Protein AF-A0A356FYV5-F1 (afdb_monomer)

Foldseek 3Di:
DDDDQFLVVDALVRLVVVLVVVQVVCPPPDDGDDPVLVVLSVCSSVSNDGVVVSVVVVVVVVVVVVD

Sequence (67 aa):
MVKHYTVSKTTRVQREKIANDALGLSMLDAPEPTRETQHLVRRYVEGKMEIADVLTATLNRYRKRAS

Secondary structure (DSSP, 8-state):
-----SGGG--HHHHHHHHHHHHHHHTSSSPPPPHHHHHHHHHHHTTSS-HHHHHHHHHHHHHHHT-

pLDDT: mean 93.09, std 8.34, range [55.97, 98.56]

Nearest PDB structures (foldseek):
  5eu0-assembly1_B  TM=7.844E-01  e=6.076E-01  Bartonella rochalimae ATCC BAA-1498
  5nh2-assembly1_B  TM=7.654E-01  e=7.983E-01  Bartonella henselae str. Houston-1
  7uxs-assembly1_B  TM=4.267E-01  e=8.125E+00  Bacillus subtilis

Solvent-accessible surface area (backbone atoms only — not comparable to full-atom values): 3976 Å² total; per-residue (Å²): 134,87,85,71,72,46,52,94,71,45,54,52,69,56,36,46,48,53,50,52,56,48,50,58,64,55,44,73,90,41,73,77,77,52,73,67,58,52,48,43,52,51,36,30,31,73,56,76,38,47,58,69,54,41,51,51,56,53,52,54,51,56,53,63,73,74,105

Radius of gyration: 12.58 Å; Cα contacts (8 Å, |Δi|>4): 41; chains: 1; bounding box: 31×22×37 Å

Mean predicted aligned error: 3.48 Å

Structure (mmCIF, N/CA/C/O backbone):
data_AF-A0A356FYV5-F1
#
_entry.id   AF-A0A356FYV5-F1
#
loop_
_atom_site.group_PDB
_atom_site.id
_atom_site.type_symbol
_atom_site.label_atom_id
_atom_site.label_alt_id
_atom_site.label_comp_id
_atom_site.label_asym_id
_atom_site.label_entity_id
_atom_site.label_seq_id
_atom_site.pdbx_PDB_ins_code
_atom_site.Cartn_x
_atom_site.Cartn_y
_atom_site.Cartn_z
_atom_site.occupancy
_atom_site.B_iso_or_equiv
_atom_site.auth_seq_id
_atom_site.auth_comp_id
_atom_site.auth_asym_id
_atom_site.auth_atom_id
_atom_site.pdbx_PDB_model_num
ATOM 1 N N . MET A 1 1 ? -6.210 -16.640 12.799 1.00 60.50 1 MET A N 1
ATOM 2 C CA . MET A 1 1 ? -6.753 -15.271 12.647 1.00 60.50 1 MET A CA 1
ATOM 3 C C . MET A 1 1 ? -6.745 -14.918 11.167 1.00 60.50 1 MET A C 1
ATOM 5 O O . MET A 1 1 ? -5.681 -14.972 10.562 1.00 60.50 1 MET A O 1
ATOM 9 N N . VAL A 1 2 ? -7.904 -14.642 10.564 1.00 75.81 2 VAL A N 1
ATOM 10 C CA . VAL A 1 2 ? -7.988 -14.249 9.145 1.00 75.81 2 VAL A CA 1
ATOM 11 C C . VAL A 1 2 ? -7.505 -12.802 9.020 1.00 75.81 2 VAL A C 1
ATOM 13 O O . VAL A 1 2 ? -8.031 -11.924 9.701 1.00 75.81 2 VAL A O 1
ATOM 16 N N . LYS A 1 3 ? -6.480 -12.546 8.199 1.00 79.81 3 LYS A N 1
ATOM 17 C CA . LYS A 1 3 ? -6.026 -11.178 7.910 1.00 79.81 3 LYS A CA 1
ATOM 18 C C . LYS A 1 3 ? -6.945 -10.556 6.857 1.00 79.81 3 LYS A C 1
ATOM 20 O O . LYS A 1 3 ? -7.217 -11.173 5.829 1.00 79.81 3 LYS A O 1
ATOM 25 N N . HIS A 1 4 ? -7.413 -9.339 7.115 1.00 93.25 4 HIS A N 1
ATOM 26 C CA . HIS A 1 4 ? -8.181 -8.543 6.162 1.0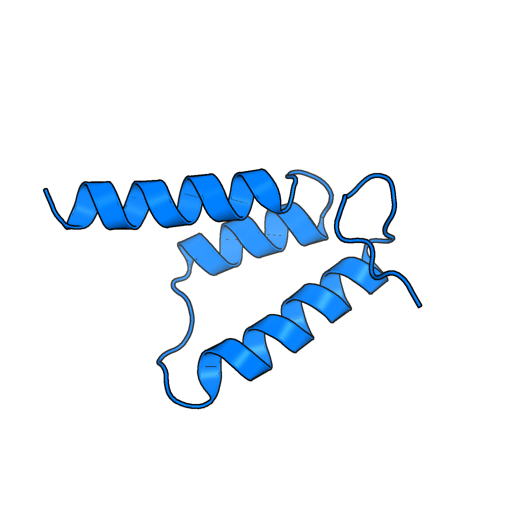0 93.25 4 HIS A CA 1
ATOM 27 C C . HIS A 1 4 ? -7.310 -7.433 5.580 1.00 93.25 4 HIS A C 1
ATOM 29 O O . HIS A 1 4 ? -6.486 -6.852 6.282 1.00 93.25 4 HIS A O 1
ATOM 35 N N . TYR A 1 5 ? -7.523 -7.146 4.298 1.00 95.44 5 TYR A N 1
ATOM 36 C CA . TYR A 1 5 ? -6.750 -6.155 3.548 1.00 95.44 5 TYR A CA 1
ATOM 37 C C . TYR A 1 5 ? -7.632 -5.168 2.781 1.00 95.44 5 TYR A C 1
ATOM 39 O O . TYR A 1 5 ? -7.113 -4.266 2.143 1.00 95.44 5 TYR A O 1
ATOM 47 N N . THR A 1 6 ? -8.957 -5.333 2.797 1.00 97.19 6 THR A N 1
ATOM 48 C CA . THR A 1 6 ? -9.855 -4.405 2.098 1.00 97.19 6 THR A CA 1
ATOM 49 C C . THR A 1 6 ? -10.030 -3.134 2.913 1.00 97.19 6 THR A C 1
ATOM 51 O O . THR A 1 6 ? -10.034 -3.180 4.151 1.00 97.19 6 THR A O 1
ATOM 54 N N . VAL A 1 7 ? -10.226 -1.997 2.245 1.00 98.00 7 VAL A N 1
ATOM 55 C CA . VAL A 1 7 ? -10.460 -0.714 2.931 1.00 98.00 7 VAL A CA 1
ATOM 56 C C . VAL A 1 7 ? -11.688 -0.806 3.837 1.00 98.00 7 VAL A C 1
ATOM 58 O O . VAL A 1 7 ? -11.647 -0.347 4.975 1.00 98.00 7 VAL A O 1
ATOM 61 N N . SER A 1 8 ? -12.736 -1.499 3.386 1.00 97.31 8 SER A N 1
ATOM 62 C CA . SER A 1 8 ? -13.981 -1.715 4.138 1.00 97.31 8 SER A CA 1
ATOM 63 C C . SER A 1 8 ? -13.835 -2.521 5.435 1.00 97.31 8 SER A C 1
ATOM 65 O O . SER A 1 8 ? -14.700 -2.433 6.302 1.00 97.31 8 SER A O 1
ATOM 67 N N . LYS A 1 9 ? -12.767 -3.316 5.585 1.00 97.69 9 LYS A N 1
ATOM 68 C CA . LYS A 1 9 ? -12.549 -4.201 6.746 1.00 97.69 9 LYS A CA 1
ATOM 69 C C . LYS A 1 9 ? -11.330 -3.815 7.578 1.00 97.69 9 LYS A C 1
ATOM 71 O O . LYS A 1 9 ? -10.921 -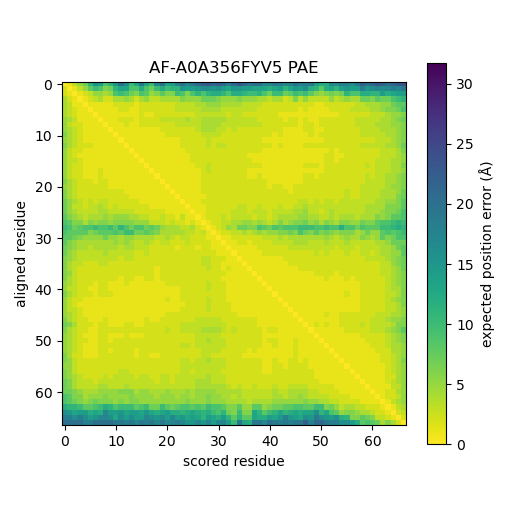4.579 8.449 1.00 97.69 9 LYS A O 1
ATOM 76 N N . THR A 1 10 ? -10.723 -2.668 7.289 1.00 97.50 10 THR A N 1
ATOM 77 C CA . THR A 1 10 ? -9.496 -2.223 7.950 1.00 97.50 10 THR A CA 1
ATOM 78 C C . THR A 1 10 ? -9.594 -0.766 8.380 1.00 97.50 10 THR A C 1
ATOM 80 O O . THR A 1 10 ? -10.183 0.076 7.702 1.00 97.50 10 THR A O 1
ATOM 83 N N . THR A 1 11 ? -8.966 -0.432 9.502 1.00 97.88 11 THR A N 1
ATOM 84 C CA . THR A 1 11 ? -8.708 0.961 9.875 1.00 97.88 11 THR A CA 1
ATOM 85 C C . THR A 1 11 ? -7.479 1.483 9.138 1.00 97.88 11 THR A C 1
ATOM 87 O O . THR A 1 11 ? -6.641 0.716 8.657 1.00 97.88 11 THR A O 1
ATOM 90 N N . ARG A 1 12 ? -7.319 2.808 9.089 1.00 98.25 12 ARG A N 1
ATOM 91 C CA . ARG A 1 12 ? -6.101 3.428 8.554 1.00 98.25 12 ARG A CA 1
ATOM 92 C C . ARG A 1 12 ? -4.837 2.911 9.254 1.00 98.25 12 ARG A C 1
ATOM 94 O O . ARG A 1 12 ? -3.900 2.526 8.569 1.00 98.25 12 ARG A O 1
ATOM 101 N N . VAL A 1 13 ? -4.844 2.827 10.587 1.00 98.19 13 VAL A N 1
ATOM 102 C CA . VAL A 1 13 ? -3.701 2.334 11.383 1.00 98.19 13 VAL A CA 1
ATOM 103 C C . VAL A 1 13 ? -3.354 0.885 11.026 1.00 98.19 13 VAL A C 1
ATOM 105 O O . VAL A 1 13 ? -2.185 0.537 10.881 1.00 98.19 13 VAL A O 1
ATOM 108 N N . GLN A 1 14 ? -4.360 0.028 10.814 1.00 97.81 14 GLN A N 1
ATOM 109 C CA . GLN A 1 14 ? -4.122 -1.341 10.347 1.00 97.81 14 GLN A CA 1
ATOM 110 C C . GLN A 1 14 ? -3.480 -1.359 8.955 1.00 97.81 14 GLN A C 1
ATOM 112 O O . GLN A 1 14 ? -2.555 -2.137 8.726 1.0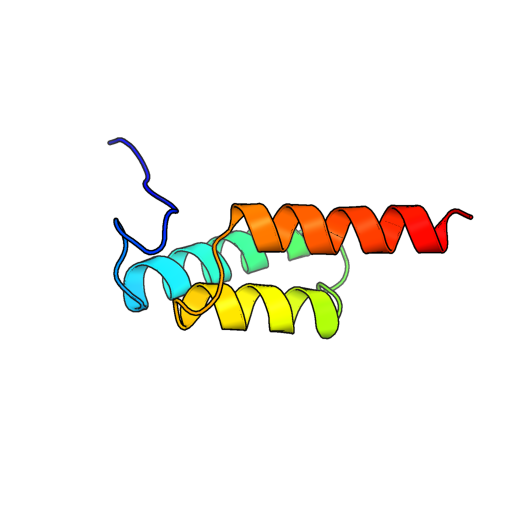0 97.81 14 GLN A O 1
ATOM 117 N N . ARG A 1 15 ? -3.918 -0.489 8.037 1.00 98.25 15 ARG A N 1
ATOM 118 C CA . ARG A 1 15 ? -3.308 -0.374 6.705 1.00 98.25 15 ARG A CA 1
ATOM 119 C C . ARG A 1 15 ? -1.893 0.196 6.743 1.00 98.25 15 ARG A C 1
ATOM 121 O O . ARG A 1 15 ? -1.055 -0.290 5.993 1.00 98.25 15 ARG A O 1
ATOM 128 N N . GLU A 1 16 ? -1.605 1.153 7.624 1.00 98.31 16 GLU A N 1
ATOM 129 C CA . GLU A 1 16 ? -0.242 1.654 7.871 1.00 98.31 16 GLU A CA 1
ATOM 130 C C . GLU A 1 16 ? 0.668 0.523 8.347 1.00 98.31 16 GLU A C 1
ATOM 132 O O . GLU A 1 16 ? 1.753 0.334 7.799 1.00 98.31 16 GLU A O 1
ATOM 137 N N . LYS A 1 17 ? 0.195 -0.300 9.291 1.00 97.44 17 LYS A N 1
ATOM 138 C CA . LYS A 1 17 ? 0.942 -1.479 9.737 1.00 97.44 17 LYS A CA 1
ATOM 139 C C . LYS A 1 17 ? 1.188 -2.464 8.592 1.00 97.44 17 LYS A C 1
ATOM 141 O O . LYS A 1 17 ? 2.315 -2.908 8.415 1.00 97.44 17 LYS A O 1
ATOM 146 N N . ILE A 1 18 ? 0.162 -2.782 7.800 1.00 96.81 18 ILE A N 1
ATOM 147 C CA . ILE A 1 18 ? 0.292 -3.671 6.633 1.00 96.81 18 ILE A CA 1
ATOM 148 C C . ILE A 1 18 ? 1.334 -3.125 5.646 1.00 96.81 18 ILE A C 1
ATOM 150 O O . ILE A 1 18 ? 2.173 -3.886 5.170 1.00 96.81 18 ILE A O 1
ATOM 154 N N . ALA A 1 19 ? 1.291 -1.824 5.349 1.00 96.69 19 ALA A N 1
ATOM 155 C CA . ALA A 1 19 ? 2.218 -1.177 4.428 1.00 96.69 19 ALA A CA 1
ATOM 156 C C . ALA A 1 19 ? 3.663 -1.197 4.949 1.00 96.69 19 ALA A C 1
ATOM 158 O O . ALA A 1 19 ? 4.569 -1.524 4.189 1.00 96.69 19 ALA A O 1
ATOM 159 N N . ASN A 1 20 ? 3.876 -0.908 6.235 1.00 96.81 20 ASN A N 1
ATOM 160 C CA . ASN A 1 20 ? 5.206 -0.916 6.846 1.00 96.81 20 ASN A CA 1
ATOM 161 C C . ASN A 1 20 ? 5.783 -2.333 6.961 1.00 96.81 20 ASN A C 1
ATOM 163 O O . ASN A 1 20 ? 6.949 -2.539 6.629 1.00 96.81 20 ASN A O 1
ATOM 167 N N . ASP A 1 21 ? 4.966 -3.314 7.366 1.00 95.88 21 ASP A N 1
ATOM 168 C CA . ASP A 1 21 ? 5.365 -4.726 7.400 1.00 95.88 21 ASP A CA 1
ATOM 169 C C . ASP A 1 21 ? 5.797 -5.186 5.988 1.00 95.88 21 ASP A C 1
ATOM 171 O O . ASP A 1 21 ? 6.848 -5.804 5.820 1.00 95.88 21 ASP A O 1
ATOM 175 N N . ALA A 1 22 ? 5.013 -4.848 4.956 1.00 94.50 22 ALA A N 1
ATOM 176 C CA . ALA A 1 22 ? 5.320 -5.194 3.568 1.00 94.50 22 ALA A CA 1
ATOM 177 C C . ALA A 1 22 ? 6.559 -4.462 3.028 1.00 94.50 22 ALA A C 1
ATOM 179 O O . ALA A 1 22 ? 7.346 -5.067 2.301 1.00 94.50 22 ALA A O 1
ATOM 180 N N . LEU A 1 23 ? 6.755 -3.190 3.393 1.00 95.06 23 LEU A N 1
ATOM 181 C CA . LEU A 1 23 ? 7.943 -2.423 3.019 1.00 95.06 23 LEU A CA 1
ATOM 182 C C . LEU A 1 23 ? 9.205 -3.081 3.582 1.00 95.06 23 LEU A C 1
ATOM 184 O O . LEU A 1 23 ? 10.140 -3.327 2.823 1.00 95.06 23 LEU A O 1
ATOM 188 N N . GLY A 1 24 ? 9.197 -3.436 4.870 1.00 94.88 24 GLY A N 1
ATOM 189 C CA . GLY A 1 24 ? 10.313 -4.130 5.511 1.00 94.88 24 GLY A CA 1
ATOM 190 C C . GLY A 1 24 ? 10.677 -5.432 4.797 1.00 94.88 24 GLY A C 1
ATOM 191 O O . GLY A 1 24 ? 11.844 -5.653 4.496 1.00 94.88 24 GLY A O 1
ATOM 192 N N . LEU A 1 25 ? 9.678 -6.246 4.441 1.00 93.38 25 LEU A N 1
ATOM 193 C CA . LEU A 1 25 ? 9.894 -7.476 3.668 1.00 93.38 25 LEU A CA 1
ATOM 194 C C . LEU A 1 25 ? 10.440 -7.200 2.262 1.00 93.38 25 LEU A C 1
ATOM 196 O O . LEU A 1 25 ? 11.317 -7.919 1.792 1.00 93.38 25 LEU A O 1
ATOM 200 N N . SER A 1 26 ? 9.935 -6.163 1.590 1.00 91.62 26 SER A N 1
ATOM 201 C CA . SER A 1 26 ? 10.331 -5.842 0.215 1.00 91.62 26 SER A CA 1
ATOM 202 C C . SER A 1 26 ? 11.777 -5.370 0.082 1.00 91.62 26 SER A C 1
ATOM 204 O O . SER A 1 26 ? 12.318 -5.451 -1.010 1.00 91.62 26 SER A O 1
ATOM 206 N N . MET A 1 27 ? 12.393 -4.888 1.164 1.00 93.75 27 MET A N 1
ATOM 207 C CA . MET A 1 27 ? 13.740 -4.312 1.147 1.00 93.75 27 MET A CA 1
ATOM 208 C C . MET A 1 27 ? 14.826 -5.255 1.683 1.00 93.75 27 MET A C 1
ATOM 210 O O . MET A 1 27 ? 15.972 -4.832 1.790 1.00 93.75 27 MET A O 1
ATOM 214 N N . LEU A 1 28 ? 14.495 -6.503 2.046 1.00 91.75 28 LEU A N 1
ATOM 215 C CA . LEU A 1 28 ? 15.474 -7.437 2.624 1.00 91.75 28 LEU A CA 1
ATOM 216 C C . LEU A 1 28 ? 16.645 -7.718 1.671 1.00 91.75 28 LEU A C 1
ATOM 218 O O . LEU A 1 28 ? 17.792 -7.623 2.089 1.00 91.75 28 LEU A O 1
ATOM 222 N N . ASP A 1 29 ? 16.349 -7.982 0.397 1.00 90.25 29 ASP A N 1
ATOM 223 C CA . ASP A 1 29 ? 17.344 -8.295 -0.642 1.00 90.25 29 ASP A CA 1
ATOM 224 C C . ASP A 1 29 ? 17.096 -7.511 -1.945 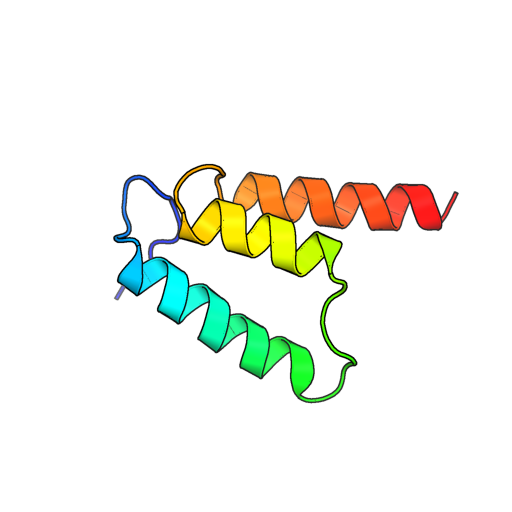1.00 90.25 29 ASP A C 1
ATOM 226 O O . ASP A 1 29 ? 17.543 -7.896 -3.027 1.00 90.25 29 ASP A O 1
ATOM 230 N N . ALA A 1 30 ? 16.327 -6.420 -1.878 1.00 91.62 30 ALA A N 1
ATOM 231 C CA . ALA A 1 30 ? 15.942 -5.644 -3.053 1.00 91.62 30 ALA A CA 1
ATOM 232 C C . ALA A 1 30 ? 15.988 -4.132 -2.780 1.00 91.62 30 ALA A C 1
ATOM 234 O O . ALA A 1 30 ? 15.827 -3.700 -1.635 1.00 91.62 30 ALA A O 1
ATOM 235 N N . PRO A 1 31 ? 16.204 -3.305 -3.823 1.00 91.19 31 PRO A N 1
ATOM 236 C CA . PRO A 1 31 ? 16.154 -1.857 -3.683 1.00 91.19 31 PRO A CA 1
ATOM 237 C C . PRO A 1 31 ? 14.757 -1.382 -3.273 1.00 91.19 31 PRO A C 1
ATOM 239 O O . PRO A 1 31 ? 13.749 -2.053 -3.501 1.00 91.19 31 PRO A O 1
ATOM 242 N N . GLU A 1 32 ? 14.707 -0.172 -2.719 1.00 92.44 32 GLU A N 1
ATOM 243 C CA . GLU A 1 32 ? 13.464 0.461 -2.290 1.00 92.44 32 GLU A CA 1
ATOM 244 C C . GLU A 1 32 ? 12.411 0.489 -3.423 1.00 92.44 32 GLU A C 1
ATOM 246 O O . GLU A 1 32 ? 12.744 0.773 -4.584 1.00 92.44 32 GLU A O 1
ATOM 251 N N . PRO A 1 33 ? 11.118 0.251 -3.113 1.00 92.56 33 PRO A N 1
ATOM 252 C CA . PRO A 1 33 ? 10.048 0.409 -4.088 1.00 92.56 33 PRO A CA 1
ATOM 253 C C . PRO A 1 33 ? 10.057 1.804 -4.714 1.00 92.56 33 PRO A C 1
ATOM 255 O O . PRO A 1 33 ? 10.287 2.808 -4.042 1.00 92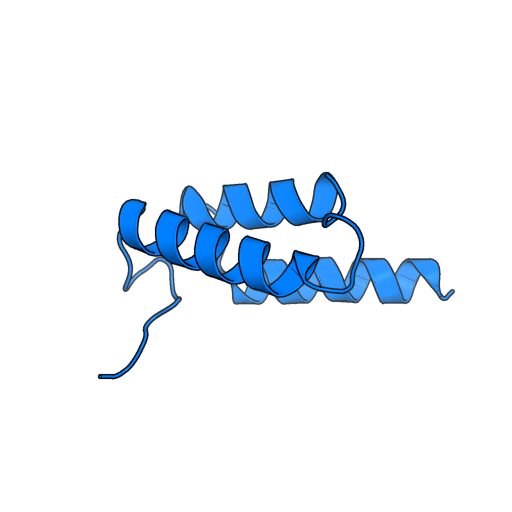.56 33 PRO A O 1
ATOM 258 N N . THR A 1 34 ? 9.732 1.900 -6.003 1.00 93.44 34 THR A N 1
ATOM 259 C CA . THR A 1 34 ? 9.727 3.194 -6.698 1.00 93.44 34 THR A CA 1
ATOM 260 C C . THR A 1 34 ? 8.744 4.186 -6.062 1.00 93.44 34 THR A C 1
ATOM 262 O O . THR A 1 34 ? 7.699 3.795 -5.534 1.00 93.44 34 THR A O 1
ATOM 265 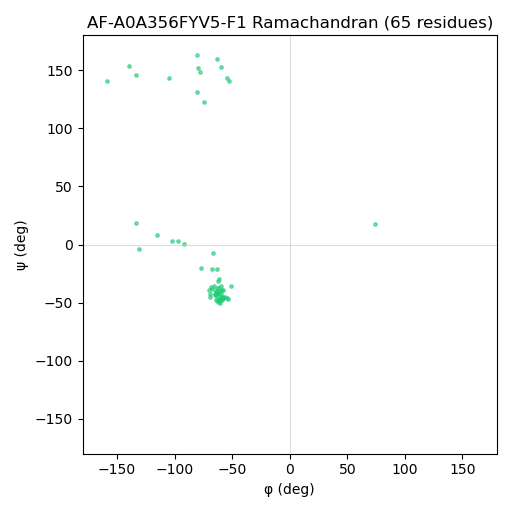N N . ARG A 1 35 ? 9.011 5.494 -6.201 1.00 94.25 35 ARG A N 1
ATOM 266 C CA . ARG A 1 35 ? 8.139 6.573 -5.682 1.00 94.25 35 ARG A CA 1
ATOM 267 C C . ARG A 1 35 ? 6.671 6.428 -6.083 1.00 94.25 35 ARG A C 1
ATOM 269 O O . ARG A 1 35 ? 5.777 6.761 -5.309 1.00 94.25 35 ARG A O 1
ATOM 276 N N . GLU A 1 36 ? 6.430 5.935 -7.291 1.00 94.00 36 GLU A N 1
ATOM 277 C CA . GLU A 1 36 ? 5.092 5.680 -7.818 1.00 94.00 36 GLU A CA 1
ATOM 278 C C . GLU A 1 36 ? 4.409 4.509 -7.097 1.00 94.00 36 GLU A C 1
ATOM 280 O O . GLU A 1 36 ? 3.269 4.645 -6.665 1.00 94.00 36 GLU A O 1
ATOM 285 N N . THR A 1 37 ? 5.113 3.391 -6.876 1.00 94.56 37 THR A N 1
ATOM 286 C CA . THR A 1 37 ? 4.575 2.269 -6.086 1.00 94.56 37 THR A CA 1
ATOM 287 C C . THR A 1 37 ? 4.289 2.711 -4.652 1.00 94.56 37 THR A C 1
ATOM 289 O O . THR A 1 37 ? 3.213 2.432 -4.128 1.00 94.56 37 THR A O 1
ATOM 292 N N . GLN A 1 38 ? 5.187 3.490 -4.045 1.00 95.88 38 GLN A N 1
ATOM 293 C CA . GLN A 1 38 ? 4.947 4.068 -2.723 1.00 95.88 38 GLN A CA 1
ATOM 294 C C . GLN A 1 38 ? 3.722 4.999 -2.705 1.00 95.88 38 GLN A C 1
ATOM 296 O O . GLN A 1 38 ? 2.972 5.012 -1.732 1.00 95.88 38 GLN A O 1
ATOM 301 N N . HIS A 1 39 ? 3.481 5.772 -3.771 1.00 97.44 39 HIS A N 1
ATOM 302 C CA . HIS A 1 39 ? 2.297 6.631 -3.878 1.00 97.44 39 HIS A CA 1
ATOM 303 C C . HIS A 1 39 ? 0.994 5.820 -3.921 1.00 97.44 39 HIS A C 1
ATOM 305 O O . HIS A 1 39 ? 0.044 6.162 -3.216 1.00 97.44 39 HIS A O 1
ATOM 311 N N . LEU A 1 40 ? 0.959 4.721 -4.679 1.00 97.62 40 LEU A N 1
ATOM 312 C CA . LEU A 1 40 ? -0.197 3.818 -4.721 1.00 97.62 40 LEU A CA 1
ATOM 313 C C . LEU A 1 40 ? -0.466 3.178 -3.349 1.00 97.62 40 LEU A C 1
ATOM 315 O O . LEU A 1 40 ? -1.607 3.132 -2.893 1.00 97.62 40 LEU A O 1
ATOM 319 N N . VAL A 1 41 ? 0.583 2.759 -2.638 1.00 97.75 41 VAL A N 1
ATOM 320 C CA . VAL A 1 41 ? 0.443 2.221 -1.274 1.00 97.75 41 VAL A CA 1
ATOM 321 C C . VAL A 1 41 ? -0.073 3.289 -0.300 1.00 97.75 41 VAL A C 1
ATOM 323 O O . VAL A 1 41 ? -0.955 2.997 0.507 1.00 97.75 41 VAL A O 1
ATOM 326 N N . ARG A 1 42 ? 0.383 4.547 -0.406 1.00 98.31 42 ARG A N 1
ATOM 327 C CA . ARG A 1 42 ? -0.164 5.665 0.391 1.00 98.31 42 ARG A CA 1
ATOM 328 C C . ARG A 1 42 ? -1.658 5.879 0.133 1.00 98.31 42 ARG A C 1
ATOM 330 O O . ARG A 1 42 ? -2.421 6.039 1.081 1.00 98.31 42 ARG A O 1
ATOM 337 N N . ARG A 1 43 ? -2.100 5.812 -1.126 1.00 98.50 43 ARG A N 1
ATOM 338 C CA . ARG A 1 43 ? -3.528 5.883 -1.492 1.00 98.50 43 ARG A CA 1
ATOM 339 C C . ARG A 1 43 ? -4.353 4.773 -0.833 1.00 98.50 43 ARG A C 1
ATOM 341 O O . ARG A 1 43 ? -5.463 5.046 -0.375 1.00 98.50 43 ARG A O 1
ATOM 348 N N . TYR A 1 44 ? -3.809 3.558 -0.750 1.00 98.56 44 TYR A N 1
ATOM 349 C CA . TYR A 1 44 ? -4.429 2.453 -0.017 1.00 98.56 44 TYR A CA 1
ATOM 350 C C . TYR A 1 44 ? -4.515 2.737 1.486 1.00 98.56 44 TYR A C 1
ATOM 352 O O . TYR A 1 44 ? -5.590 2.626 2.074 1.00 98.56 44 TYR A O 1
ATOM 360 N N . VAL A 1 45 ? -3.426 3.192 2.110 1.00 98.56 45 VAL A N 1
ATOM 361 C CA . VAL A 1 45 ? -3.412 3.587 3.529 1.00 98.56 45 VAL A CA 1
ATOM 362 C C . VAL A 1 45 ? -4.499 4.624 3.834 1.00 98.56 45 VAL A C 1
ATOM 364 O O . VAL A 1 45 ? -5.303 4.440 4.752 1.00 98.56 45 VAL A O 1
ATOM 367 N N . GLU A 1 46 ? -4.610 5.652 2.995 1.00 98.50 46 GLU A N 1
ATOM 368 C CA . GLU A 1 46 ? -5.627 6.704 3.096 1.00 98.50 46 GLU A CA 1
ATOM 369 C C . GLU A 1 46 ? -7.065 6.209 2.855 1.00 98.50 46 GLU A C 1
ATOM 371 O O . GLU A 1 46 ? -8.009 6.965 3.064 1.00 98.50 46 GLU A O 1
ATOM 376 N N . GLY A 1 47 ? -7.256 4.954 2.436 1.00 98.12 47 GLY A N 1
ATOM 377 C CA . GLY A 1 47 ? -8.567 4.385 2.122 1.00 98.12 47 GLY A CA 1
ATOM 378 C C . GLY A 1 47 ? -9.153 4.897 0.807 1.00 98.12 47 GLY A C 1
ATOM 379 O O . GLY A 1 47 ? -10.350 4.777 0.580 1.00 98.12 47 GLY A O 1
ATOM 380 N N . LYS A 1 48 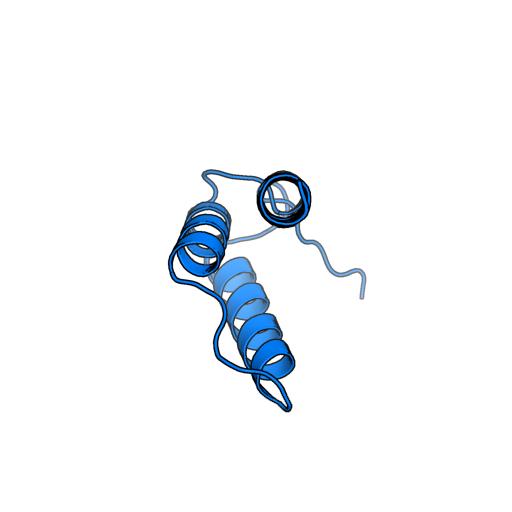? -8.322 5.484 -0.061 1.00 98.38 48 LYS A N 1
ATOM 381 C CA . LYS A 1 48 ? -8.743 6.055 -1.346 1.00 98.38 48 LYS A CA 1
ATOM 382 C C . LYS A 1 48 ? -8.519 5.101 -2.528 1.00 98.38 48 LYS A C 1
ATOM 384 O O . LYS A 1 48 ? -8.673 5.517 -3.677 1.00 98.38 48 LYS A O 1
ATOM 389 N N . MET A 1 49 ? -8.048 3.883 -2.275 1.00 97.69 49 MET A N 1
ATOM 390 C CA . MET A 1 49 ? -7.740 2.863 -3.281 1.00 97.69 49 MET A CA 1
ATOM 391 C C . MET A 1 49 ? -7.743 1.486 -2.617 1.00 97.69 49 MET A C 1
ATOM 393 O O . MET A 1 49 ? -7.257 1.364 -1.492 1.00 97.69 49 MET A O 1
ATOM 397 N N . GLU A 1 50 ? -8.259 0.457 -3.287 1.00 98.12 50 GLU A N 1
ATOM 398 C CA . GLU A 1 50 ? -8.157 -0.908 -2.769 1.00 98.12 50 GLU A CA 1
ATOM 399 C C . GLU A 1 50 ? -6.769 -1.493 -3.050 1.00 98.12 50 GLU A C 1
ATOM 401 O O . GLU A 1 50 ? -6.103 -1.155 -4.032 1.00 98.12 50 GLU A O 1
ATOM 406 N N . ILE A 1 51 ? -6.317 -2.419 -2.202 1.00 97.00 51 ILE A N 1
ATOM 407 C CA . ILE A 1 51 ? -5.006 -3.063 -2.383 1.00 97.00 51 ILE A CA 1
ATOM 408 C C . ILE A 1 51 ? -4.919 -3.852 -3.705 1.00 97.00 51 ILE A C 1
ATOM 410 O O . ILE A 1 51 ? -3.851 -3.945 -4.311 1.00 97.00 51 ILE A O 1
ATOM 414 N N . ALA A 1 52 ? -6.050 -4.375 -4.190 1.00 96.69 52 ALA A N 1
ATOM 415 C CA . ALA A 1 52 ? -6.139 -5.050 -5.484 1.00 96.69 52 ALA A CA 1
ATOM 416 C C . ALA A 1 52 ? -5.873 -4.090 -6.660 1.00 96.69 52 ALA A C 1
ATOM 418 O O . ALA A 1 52 ? -5.220 -4.466 -7.640 1.00 96.69 52 ALA A O 1
ATOM 419 N N . ASP A 1 53 ? -6.303 -2.832 -6.540 1.00 97.75 53 ASP A N 1
ATOM 420 C CA . ASP A 1 53 ? -6.040 -1.806 -7.548 1.00 97.75 53 ASP A CA 1
ATOM 421 C C . ASP A 1 53 ? -4.555 -1.425 -7.551 1.00 97.75 53 ASP A C 1
ATOM 423 O O . ASP A 1 53 ? -3.958 -1.256 -8.615 1.00 97.75 53 ASP A O 1
ATOM 427 N N . VAL A 1 54 ? -3.930 -1.336 -6.367 1.00 96.75 54 VAL A N 1
ATOM 428 C CA . VAL A 1 54 ? -2.482 -1.091 -6.225 1.00 96.75 54 VAL A CA 1
ATOM 429 C C . VAL A 1 54 ? -1.676 -2.170 -6.952 1.00 96.75 54 VAL A C 1
ATOM 431 O O . VAL A 1 54 ? -0.750 -1.846 -7.703 1.00 96.75 54 VAL A O 1
ATOM 434 N N . LEU A 1 55 ? -2.040 -3.445 -6.770 1.00 95.19 55 LEU A N 1
ATOM 435 C CA . LEU A 1 55 ? -1.407 -4.568 -7.464 1.00 95.19 55 LEU A CA 1
ATOM 436 C C . LEU A 1 55 ? -1.568 -4.441 -8.983 1.00 95.19 55 LEU A C 1
ATOM 438 O O . LEU A 1 55 ? -0.582 -4.506 -9.719 1.00 95.19 55 LEU A O 1
ATOM 442 N N . THR A 1 56 ? -2.796 -4.209 -9.447 1.00 97.12 56 THR A N 1
ATOM 443 C CA . THR A 1 56 ? -3.112 -4.089 -10.876 1.00 97.12 56 THR A CA 1
ATOM 444 C C . THR A 1 56 ? -2.324 -2.954 -11.533 1.00 97.12 56 THR A C 1
ATOM 446 O O . THR A 1 56 ? -1.681 -3.159 -12.565 1.00 97.12 56 THR A O 1
ATOM 449 N N . ALA A 1 57 ? -2.302 -1.771 -10.913 1.00 95.69 57 ALA A N 1
ATOM 450 C CA . ALA A 1 57 ? -1.547 -0.620 -11.401 1.00 95.69 57 ALA A CA 1
ATOM 451 C C . ALA A 1 57 ? -0.034 -0.898 -11.438 1.00 95.69 57 ALA A C 1
ATOM 453 O O . ALA A 1 57 ? 0.634 -0.588 -12.429 1.00 95.69 57 ALA A O 1
ATOM 454 N N . THR A 1 58 ? 0.497 -1.551 -10.401 1.00 93.00 58 THR A N 1
ATOM 455 C CA . THR A 1 58 ? 1.919 -1.911 -10.325 1.00 93.00 58 THR A CA 1
ATOM 456 C C . THR A 1 58 ? 2.310 -2.890 -11.437 1.00 93.00 58 THR A C 1
ATOM 458 O O . THR A 1 58 ? 3.301 -2.658 -12.130 1.00 93.00 58 THR A O 1
ATOM 461 N N . LEU A 1 59 ? 1.523 -3.946 -11.668 1.00 93.38 59 LEU A N 1
ATOM 462 C CA . LEU A 1 59 ? 1.784 -4.932 -12.726 1.00 93.38 59 LEU A CA 1
ATOM 463 C C . LEU A 1 59 ? 1.701 -4.318 -14.126 1.00 93.38 59 LEU A C 1
ATOM 465 O O . LEU A 1 59 ? 2.566 -4.570 -14.966 1.00 93.38 59 LEU A O 1
ATOM 469 N N . ASN A 1 60 ? 0.690 -3.485 -14.378 1.00 94.19 60 ASN A N 1
ATOM 470 C CA . ASN A 1 60 ? 0.516 -2.830 -15.674 1.00 94.19 60 ASN A CA 1
ATOM 471 C C . ASN A 1 60 ? 1.711 -1.947 -16.038 1.00 94.19 60 ASN A C 1
ATOM 473 O O . ASN A 1 60 ? 2.113 -1.909 -17.200 1.00 94.19 60 ASN A O 1
ATOM 477 N N . ARG A 1 61 ? 2.330 -1.288 -15.055 1.00 88.25 61 ARG A N 1
ATOM 478 C CA . ARG A 1 61 ? 3.565 -0.535 -15.282 1.00 88.25 61 ARG A CA 1
ATOM 479 C C . ARG A 1 61 ? 4.708 -1.428 -15.750 1.00 88.25 61 ARG A C 1
ATOM 481 O O . ARG A 1 61 ? 5.382 -1.082 -16.714 1.00 88.25 61 ARG A O 1
ATOM 488 N N . TYR A 1 62 ? 4.951 -2.545 -15.066 1.00 86.69 62 TYR A N 1
ATOM 489 C CA . TYR A 1 62 ? 6.040 -3.446 -15.449 1.00 86.69 62 TYR A CA 1
ATOM 490 C C . TYR A 1 62 ? 5.816 -4.049 -16.835 1.00 86.69 62 TYR A C 1
ATOM 492 O O . TYR A 1 62 ? 6.759 -4.119 -17.613 1.00 86.69 62 TYR A O 1
ATOM 500 N N . ARG A 1 63 ? 4.566 -4.374 -17.185 1.00 91.12 63 ARG A N 1
ATOM 501 C CA . ARG A 1 63 ? 4.208 -4.818 -18.540 1.00 91.12 63 ARG A CA 1
ATOM 502 C C . ARG A 1 63 ? 4.522 -3.758 -19.597 1.00 91.12 63 ARG A C 1
ATOM 504 O O . ARG A 1 63 ? 5.183 -4.075 -20.575 1.00 91.12 63 ARG A O 1
ATOM 511 N N . LYS A 1 64 ? 4.131 -2.498 -19.366 1.00 85.94 64 LYS A N 1
ATOM 512 C CA . LYS A 1 64 ? 4.438 -1.381 -20.280 1.00 85.94 64 LYS A CA 1
ATOM 513 C C . LYS A 1 64 ? 5.935 -1.109 -20.431 1.00 85.94 64 LYS A C 1
ATOM 515 O O . LYS A 1 64 ? 6.348 -0.647 -21.479 1.00 85.94 64 LYS A O 1
ATOM 520 N N . ARG A 1 65 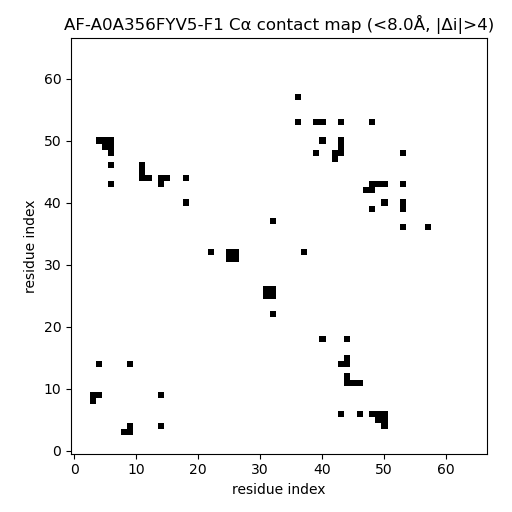? 6.737 -1.348 -19.389 1.00 74.44 65 ARG A N 1
ATOM 521 C CA . ARG A 1 65 ? 8.202 -1.176 -19.438 1.00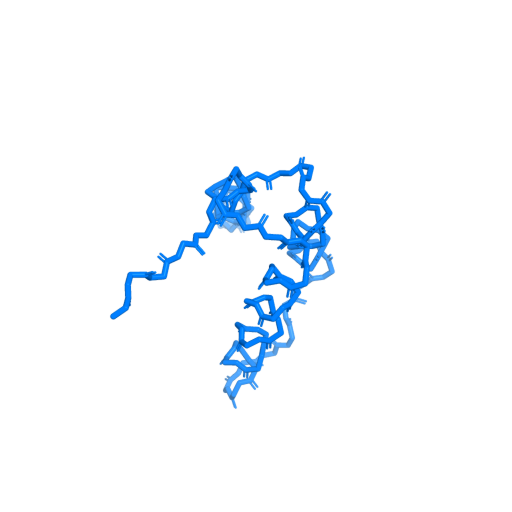 74.44 65 ARG A CA 1
ATOM 522 C C . ARG A 1 65 ? 8.928 -2.311 -20.162 1.00 74.44 65 ARG A C 1
ATOM 524 O O . ARG A 1 65 ? 10.078 -2.128 -20.530 1.00 74.44 65 ARG A O 1
ATOM 531 N N . ALA A 1 66 ? 8.291 -3.473 -20.292 1.00 70.31 66 ALA A N 1
ATOM 532 C CA . ALA A 1 66 ? 8.826 -4.631 -21.004 1.00 70.31 66 ALA A CA 1
ATOM 533 C C . ALA A 1 66 ? 8.409 -4.668 -22.489 1.00 70.31 66 ALA A C 1
ATOM 535 O O . ALA A 1 66 ? 8.738 -5.630 -23.177 1.00 70.31 66 ALA A O 1
ATOM 536 N N . SER A 1 67 ? 7.645 -3.664 -22.942 1.00 55.97 67 SER A N 1
ATOM 537 C CA . SER A 1 67 ? 7.227 -3.447 -24.336 1.00 55.97 67 SER A CA 1
ATOM 538 C C . SER A 1 67 ? 8.147 -2.429 -24.997 1.00 55.97 67 SER A C 1
ATOM 540 O O . SER A 1 67 ? 8.412 -2.590 -26.204 1.00 55.97 67 SER A O 1
#